Protein AF-A0A2M9ZN94-F1 (afdb_monomer_lite)

Organism: NCBI:txid2023191

InterPro domains:
  IPR000454 ATP synthase, F0 complex, subunit C [MF_01396] (7-72)
  IPR000454 ATP synthase, F0 complex, subunit C [PR00124] (9-28)
  IPR000454 ATP synthase, F0 complex, subunit C [PR00124] (30-45)
  IPR000454 ATP synthase, F0 complex, subunit C [PR00124] (47-72)
  IPR000454 ATP synthase, F0 complex, subunit C [PTHR10031] (6-71)
  IPR002379 V-ATPase proteolipid subunit C-like domain [PF00137] (8-70)
  IPR005953 ATP synthase, F0 complex, subunit C, bacterial/chloroplast [TIGR01260] (17-70)
  IPR020537 ATP synthase, F0 complex, subunit C, DCCD-binding site [PS00605] (37-58)
  IPR035921 F/V-ATP synthase subunit C superfamily [SSF81333] (3-71)
  IPR038662 F1F0 ATP synthase subunit C superfamily [G3DSA:1.20.20.10] (2-87)

Radius of gyration: 25.38 Å; chains: 1; bounding box: 74×16×69 Å

Secondary structure (DSSP, 8-state):
-HHHHHHHHHHHHHHHHHHHHHHHHHHHHHHHHHHHHH-GGGHHHHHHHHHHHHHHHHHHHHHHHHHHHHHHHHHHHHHHHHHHTS-----------

Sequence (97 aa):
MEFGLGYIGVGIAAGVAILGAGIGIGRIGGSAAEGIGRQPEASGKIQTAMIISAALIEGAALFALVIAFLAGGTLNEAVKKASEKAPTSVSAPAEGK

pLDDT: mean 90.75, std 13.49, range [46.66, 98.62]

Structure (mmCIF, N/CA/C/O backbone):
data_AF-A0A2M9ZN94-F1
#
_entry.id   AF-A0A2M9ZN94-F1
#
loop_
_atom_site.group_PDB
_atom_site.id
_atom_site.type_symbol
_atom_site.label_atom_id
_atom_site.label_alt_id
_atom_site.label_comp_id
_atom_site.label_asym_id
_atom_site.label_entity_id
_atom_site.label_seq_id
_atom_site.pdbx_PDB_ins_code
_atom_site.Cartn_x
_atom_site.Cartn_y
_atom_site.Cartn_z
_atom_site.occupancy
_atom_site.B_iso_or_equiv
_atom_site.auth_seq_id
_atom_site.auth_comp_id
_atom_site.auth_asym_id
_atom_site.auth_atom_id
_atom_site.pdbx_PDB_model_num
ATOM 1 N N . MET A 1 1 ? 17.059 5.066 -25.505 1.00 63.72 1 MET A N 1
ATOM 2 C CA . MET A 1 1 ? 15.779 5.656 -25.050 1.00 63.72 1 MET A CA 1
ATOM 3 C C . MET A 1 1 ? 14.802 4.597 -24.553 1.00 63.72 1 MET A C 1
ATOM 5 O O . MET A 1 1 ? 14.230 4.813 -23.496 1.00 63.72 1 MET A O 1
ATOM 9 N N . GLU A 1 2 ? 14.656 3.450 -25.228 1.00 77.50 2 GLU A N 1
ATOM 10 C CA . GLU A 1 2 ? 13.671 2.417 -24.846 1.00 77.50 2 GLU A CA 1
ATOM 11 C C . GLU A 1 2 ? 13.784 1.917 -23.395 1.00 77.50 2 GLU A C 1
ATOM 13 O O . GLU A 1 2 ? 12.788 1.908 -22.677 1.00 77.50 2 GLU A O 1
ATOM 18 N N . PHE A 1 3 ? 14.992 1.611 -22.907 1.00 87.31 3 PHE A N 1
ATOM 19 C CA . PHE A 1 3 ? 15.180 1.194 -21.509 1.00 87.31 3 PHE A CA 1
ATOM 20 C C . PHE A 1 3 ? 14.795 2.277 -20.490 1.00 87.31 3 PHE A C 1
ATOM 22 O O . PHE A 1 3 ? 14.289 1.962 -19.417 1.00 87.31 3 PHE A O 1
ATOM 29 N 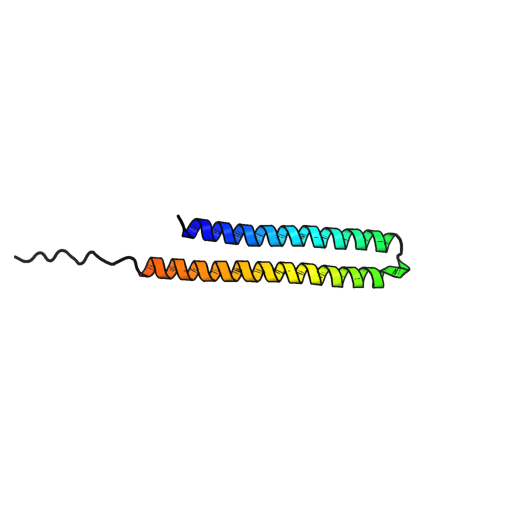N . GLY A 1 4 ? 14.981 3.557 -20.836 1.00 90.19 4 GLY A N 1
ATOM 30 C CA . GLY A 1 4 ? 14.624 4.683 -19.970 1.00 90.19 4 GLY A CA 1
ATOM 31 C C . GLY A 1 4 ? 13.120 4.764 -19.708 1.00 90.19 4 GLY A C 1
ATOM 32 O O . GLY A 1 4 ? 12.705 4.985 -18.573 1.00 90.19 4 GLY A O 1
ATOM 33 N N . LEU A 1 5 ? 12.299 4.502 -20.731 1.00 93.56 5 LEU A N 1
ATOM 34 C CA . LEU A 1 5 ? 10.843 4.461 -20.577 1.00 93.56 5 LEU A CA 1
ATOM 35 C C . LEU A 1 5 ? 10.398 3.293 -19.683 1.00 93.56 5 LEU A C 1
ATOM 37 O O . LEU A 1 5 ? 9.468 3.449 -18.895 1.00 93.56 5 LEU A O 1
ATOM 41 N N . GLY A 1 6 ? 11.104 2.159 -19.747 1.00 93.88 6 GLY A N 1
ATOM 42 C CA . GLY A 1 6 ? 10.877 1.018 -18.858 1.00 93.88 6 GLY A CA 1
ATOM 43 C C . GLY A 1 6 ? 11.046 1.376 -17.378 1.00 93.88 6 GLY A C 1
ATOM 44 O O . GLY A 1 6 ? 10.171 1.068 -16.569 1.00 93.88 6 GLY A O 1
ATOM 45 N N . TYR A 1 7 ? 12.119 2.089 -17.019 1.00 95.19 7 TYR A N 1
ATOM 46 C CA . TYR A 1 7 ? 12.349 2.513 -15.631 1.00 95.19 7 TYR A CA 1
ATOM 47 C C . TYR A 1 7 ? 11.301 3.516 -15.147 1.00 95.19 7 TYR A C 1
ATOM 49 O O . TYR A 1 7 ? 10.845 3.426 -14.007 1.00 95.19 7 TYR A O 1
ATOM 57 N N . ILE A 1 8 ? 10.879 4.437 -16.018 1.00 96.62 8 ILE A N 1
ATOM 58 C CA . ILE A 1 8 ? 9.795 5.377 -15.713 1.00 96.62 8 ILE A CA 1
ATOM 59 C C . ILE A 1 8 ? 8.492 4.613 -15.445 1.00 96.62 8 ILE A C 1
ATOM 61 O O . ILE A 1 8 ? 7.820 4.887 -14.452 1.00 96.62 8 ILE A O 1
ATOM 65 N N . GLY A 1 9 ? 8.163 3.616 -16.273 1.00 95.50 9 GLY A N 1
ATOM 66 C CA . GLY A 1 9 ? 6.983 2.770 -16.081 1.00 95.50 9 GLY A CA 1
ATOM 67 C C . GLY A 1 9 ? 6.988 2.034 -14.738 1.00 95.50 9 GLY A C 1
ATOM 68 O O . GLY A 1 9 ? 5.987 2.063 -14.023 1.00 95.50 9 GLY A O 1
ATOM 69 N N . VAL A 1 10 ? 8.126 1.442 -14.353 1.00 96.75 10 VAL A N 1
ATOM 70 C CA . VAL A 1 10 ? 8.293 0.775 -13.047 1.00 96.75 10 VAL A CA 1
ATOM 71 C C . VAL A 1 10 ? 8.111 1.760 -11.888 1.00 96.75 10 VAL A C 1
ATOM 73 O O . VAL A 1 10 ? 7.392 1.459 -10.934 1.00 96.75 10 VAL A O 1
ATOM 76 N N . GLY A 1 11 ? 8.712 2.950 -11.981 1.00 97.06 11 GLY A N 1
ATOM 77 C CA . GLY A 1 11 ? 8.580 3.990 -10.960 1.00 97.06 11 GLY A CA 1
ATOM 78 C C . GLY A 1 11 ? 7.140 4.480 -10.789 1.00 97.06 11 GLY A C 1
ATOM 79 O O . GLY A 1 11 ? 6.660 4.599 -9.661 1.00 97.06 11 GLY A O 1
ATOM 80 N N . ILE A 1 12 ? 6.422 4.702 -11.895 1.00 97.50 12 ILE A N 1
ATOM 81 C CA . ILE A 1 12 ? 5.007 5.102 -11.868 1.00 97.50 12 ILE A CA 1
ATOM 82 C C . ILE A 1 12 ? 4.145 3.996 -11.254 1.00 97.50 12 ILE A C 1
ATOM 84 O O . ILE A 1 12 ? 3.318 4.289 -10.393 1.00 97.50 12 ILE A O 1
ATOM 88 N N . ALA A 1 13 ? 4.348 2.737 -11.650 1.00 96.00 13 ALA A N 1
ATOM 89 C CA . ALA A 1 13 ? 3.586 1.612 -11.112 1.00 96.00 13 ALA A CA 1
ATOM 90 C C . ALA A 1 13 ? 3.735 1.501 -9.585 1.00 96.00 13 ALA A C 1
ATOM 92 O O . ALA A 1 13 ? 2.734 1.418 -8.872 1.00 96.00 13 ALA A O 1
ATOM 93 N N . ALA A 1 14 ? 4.971 1.575 -9.078 1.00 97.38 14 ALA A N 1
ATOM 94 C CA . ALA A 1 14 ? 5.237 1.556 -7.642 1.00 97.38 14 ALA A CA 1
ATOM 95 C C . ALA A 1 14 ? 4.6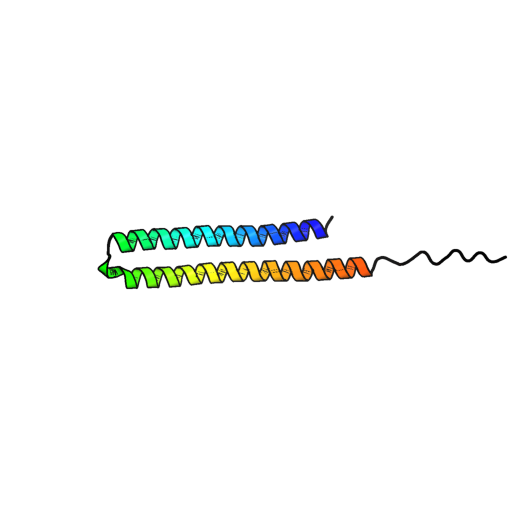31 2.775 -6.922 1.00 97.38 14 ALA A C 1
ATOM 97 O O . ALA A 1 14 ? 3.999 2.627 -5.875 1.00 97.38 14 ALA A O 1
ATOM 98 N N . GLY A 1 15 ? 4.774 3.974 -7.497 1.00 97.25 15 GLY A N 1
ATOM 99 C CA . GLY A 1 15 ? 4.241 5.209 -6.923 1.00 97.25 15 GLY A CA 1
ATOM 100 C C . GLY A 1 15 ? 2.716 5.206 -6.812 1.00 97.25 15 GLY A C 1
ATOM 101 O O . GLY A 1 15 ? 2.174 5.518 -5.753 1.00 97.25 15 GLY A O 1
ATOM 102 N N . VAL A 1 16 ? 2.011 4.800 -7.872 1.00 97.38 16 VAL A N 1
ATOM 103 C CA . VAL A 1 16 ? 0.541 4.715 -7.874 1.00 97.38 16 VAL A CA 1
ATOM 104 C C . VAL A 1 16 ? 0.046 3.666 -6.877 1.00 97.38 16 VAL A C 1
ATOM 106 O O . VAL A 1 16 ? -0.924 3.927 -6.164 1.00 97.38 16 VAL A O 1
ATOM 109 N N . ALA A 1 17 ? 0.724 2.518 -6.773 1.00 97.06 17 ALA A N 1
ATOM 110 C CA . ALA A 1 17 ? 0.379 1.488 -5.795 1.00 97.06 17 ALA A CA 1
ATOM 111 C C . ALA A 1 17 ? 0.461 2.018 -4.352 1.00 97.06 17 ALA A C 1
ATOM 113 O O . ALA A 1 17 ? -0.497 1.875 -3.589 1.00 97.06 17 ALA A O 1
ATOM 114 N N . ILE A 1 18 ? 1.559 2.696 -3.998 1.00 97.19 18 ILE A N 1
ATOM 115 C CA . ILE A 1 18 ? 1.738 3.291 -2.665 1.00 97.19 18 ILE A CA 1
ATOM 116 C C . ILE A 1 18 ? 0.733 4.412 -2.395 1.00 97.19 18 ILE A C 1
ATOM 118 O O . ILE A 1 18 ? 0.191 4.488 -1.294 1.00 97.19 18 ILE A O 1
ATOM 122 N N . LEU A 1 19 ? 0.439 5.262 -3.381 1.00 98.12 19 LEU A N 1
ATOM 123 C CA . LEU A 1 19 ? -0.564 6.319 -3.225 1.00 98.12 19 LEU A CA 1
ATOM 124 C C . LEU A 1 19 ? -1.956 5.740 -2.946 1.00 98.12 19 LEU A C 1
ATOM 126 O O . LEU A 1 19 ? -2.642 6.201 -2.032 1.00 98.12 19 LEU A O 1
ATOM 130 N N . GLY A 1 20 ? -2.362 4.709 -3.692 1.00 96.00 20 GLY A N 1
ATOM 131 C CA . GLY A 1 20 ? -3.634 4.021 -3.469 1.00 96.00 20 GLY A CA 1
ATOM 132 C C . GLY A 1 20 ? -3.715 3.387 -2.079 1.00 96.00 20 GLY A C 1
ATOM 133 O O . GLY A 1 20 ? -4.710 3.573 -1.375 1.00 96.00 20 GLY A O 1
ATOM 134 N N . ALA A 1 21 ? -2.646 2.704 -1.660 1.00 97.44 21 ALA A N 1
ATOM 135 C CA . ALA A 1 21 ? -2.549 2.091 -0.339 1.00 97.44 21 ALA A CA 1
ATOM 136 C C . ALA A 1 21 ? -2.631 3.134 0.784 1.00 97.44 21 ALA A C 1
ATOM 138 O O . ALA A 1 21 ? -3.464 3.002 1.679 1.00 97.44 21 ALA A O 1
ATOM 139 N N . GLY A 1 22 ? -1.842 4.210 0.688 1.00 97.50 22 GLY A N 1
ATOM 140 C CA . GLY A 1 22 ? -1.792 5.297 1.666 1.00 97.50 22 GLY A CA 1
ATOM 141 C C . GLY A 1 22 ? -3.138 6.002 1.853 1.00 97.50 22 GLY A C 1
ATOM 142 O O . GLY A 1 22 ? -3.572 6.244 2.980 1.00 97.50 22 GLY A O 1
ATOM 143 N N . ILE A 1 23 ? -3.848 6.278 0.755 1.00 98.12 23 ILE A N 1
ATOM 144 C CA . ILE A 1 23 ? -5.197 6.858 0.815 1.00 98.12 23 ILE A CA 1
ATOM 145 C C . ILE A 1 23 ? -6.181 5.864 1.446 1.00 98.12 23 ILE A C 1
ATOM 147 O O . ILE A 1 23 ? -6.992 6.249 2.291 1.00 98.12 23 ILE A O 1
ATOM 151 N N . GLY A 1 24 ? -6.119 4.590 1.057 1.00 97.06 24 GLY A N 1
ATOM 152 C CA . GLY A 1 24 ? -6.993 3.543 1.581 1.00 97.06 24 GLY A CA 1
ATOM 153 C C . GLY A 1 24 ? -6.834 3.343 3.088 1.00 97.06 24 GLY A C 1
ATOM 154 O O . GLY A 1 24 ? -7.818 3.422 3.828 1.00 97.06 24 GLY A O 1
ATOM 155 N N . ILE A 1 25 ? -5.597 3.155 3.556 1.00 97.56 25 ILE A N 1
ATOM 156 C CA . ILE A 1 25 ? -5.305 2.945 4.976 1.00 97.56 25 ILE A CA 1
ATOM 157 C C . ILE A 1 25 ? -5.631 4.183 5.815 1.00 97.56 25 ILE A C 1
ATOM 159 O O . ILE A 1 25 ? -6.203 4.052 6.897 1.00 97.56 25 ILE A O 1
ATOM 163 N N . GLY A 1 26 ? -5.361 5.388 5.297 1.00 97.50 26 GLY A N 1
ATOM 164 C CA . GLY A 1 26 ? -5.704 6.639 5.973 1.00 97.50 26 GLY A CA 1
ATOM 165 C C . GLY A 1 26 ? -7.208 6.772 6.217 1.00 97.50 26 GLY A C 1
ATOM 166 O O . GLY A 1 26 ? -7.629 7.144 7.313 1.00 97.50 26 GLY A O 1
ATOM 167 N N . ARG A 1 27 ? -8.036 6.390 5.235 1.00 98.00 27 ARG A N 1
ATOM 168 C CA . ARG A 1 27 ? -9.501 6.380 5.385 1.00 98.00 27 ARG A CA 1
ATOM 169 C C . ARG A 1 27 ? -9.971 5.331 6.387 1.00 98.00 27 ARG A C 1
ATOM 171 O O . ARG A 1 27 ? -10.812 5.645 7.222 1.00 98.00 27 ARG A O 1
ATOM 178 N N . ILE A 1 28 ? -9.413 4.120 6.336 1.00 98.00 28 ILE A N 1
ATOM 179 C CA . ILE A 1 28 ? -9.722 3.050 7.298 1.00 98.00 28 ILE A CA 1
ATOM 180 C C . ILE A 1 28 ? -9.411 3.506 8.729 1.00 98.00 28 ILE A C 1
ATOM 182 O O . ILE A 1 28 ? -10.269 3.401 9.604 1.00 98.00 28 ILE A O 1
ATOM 186 N N . GLY A 1 29 ? -8.212 4.049 8.957 1.00 97.94 29 GLY A N 1
ATOM 187 C CA . GLY A 1 29 ? -7.785 4.534 10.268 1.00 97.94 29 GLY A CA 1
ATOM 188 C C . GLY A 1 29 ? -8.636 5.700 10.770 1.00 97.94 29 GLY A C 1
ATOM 189 O O . GLY A 1 29 ? -9.067 5.688 11.921 1.00 97.94 29 GLY A O 1
ATOM 190 N N . GLY A 1 30 ? -8.945 6.668 9.900 1.00 98.31 30 GLY A N 1
ATOM 191 C CA . GLY A 1 30 ? -9.812 7.800 10.238 1.00 98.31 30 GLY A CA 1
ATOM 192 C C . GLY A 1 30 ? -11.217 7.360 10.653 1.00 98.31 30 GLY A C 1
ATOM 193 O O . GLY A 1 30 ? -11.686 7.723 11.731 1.00 98.31 30 GLY A O 1
ATOM 194 N N . SER A 1 31 ? -11.863 6.503 9.856 1.00 98.00 31 SER A N 1
ATOM 195 C CA . SER A 1 31 ? -13.192 5.970 10.184 1.00 98.00 31 SER A CA 1
ATOM 196 C C . SER A 1 31 ? -13.189 5.110 11.451 1.00 98.00 31 SER A C 1
ATOM 198 O O . SER A 1 31 ? -14.147 5.155 12.223 1.00 98.00 31 SER A O 1
ATOM 200 N N . ALA A 1 32 ? -12.117 4.354 11.702 1.00 98.50 32 ALA A N 1
ATOM 201 C CA . ALA A 1 32 ? -11.973 3.590 12.936 1.00 98.50 32 ALA A CA 1
ATOM 202 C C . ALA A 1 32 ? -11.831 4.506 14.161 1.00 98.50 32 ALA A C 1
ATOM 204 O O . ALA A 1 32 ? -12.507 4.280 15.163 1.00 98.50 32 ALA A O 1
ATOM 205 N N . ALA A 1 33 ? -11.014 5.560 14.077 1.00 98.38 33 ALA A N 1
ATOM 206 C CA . ALA A 1 33 ? -10.834 6.525 15.160 1.00 98.38 33 ALA A CA 1
ATOM 207 C C . ALA A 1 33 ? -12.143 7.254 15.504 1.00 98.38 33 ALA A C 1
ATOM 209 O O . ALA A 1 33 ? -12.511 7.340 16.676 1.00 98.38 33 ALA A O 1
ATOM 210 N N . GLU A 1 34 ? -12.890 7.712 14.493 1.00 98.50 34 GLU A N 1
ATOM 211 C CA . GLU A 1 34 ? -14.215 8.311 14.692 1.00 98.50 34 GLU A CA 1
ATOM 212 C C . GLU A 1 34 ? -15.208 7.322 15.316 1.00 98.50 34 GLU A C 1
ATOM 214 O O . GLU A 1 34 ? -15.953 7.680 16.231 1.00 98.50 34 GLU A O 1
ATOM 219 N N . GLY A 1 35 ? -15.212 6.070 14.847 1.00 98.25 35 GLY A N 1
ATOM 220 C CA . GLY A 1 35 ? -16.067 5.013 15.384 1.00 98.25 35 GLY A CA 1
ATOM 221 C C . GLY A 1 35 ? -15.781 4.724 16.858 1.00 98.25 35 GLY A C 1
ATOM 222 O O . GLY A 1 35 ? -16.711 4.669 17.661 1.00 98.25 35 GLY A O 1
ATOM 223 N N . ILE A 1 36 ? -14.501 4.608 17.224 1.00 98.62 36 ILE A N 1
ATOM 224 C CA . ILE A 1 36 ? -14.055 4.397 18.609 1.00 98.62 36 ILE A CA 1
ATOM 225 C C . ILE A 1 36 ? -14.442 5.589 19.489 1.00 98.62 36 ILE A C 1
ATOM 227 O O . ILE A 1 36 ? -14.931 5.390 20.597 1.00 98.62 36 ILE A O 1
ATOM 231 N N . GLY A 1 37 ? -14.279 6.819 18.995 1.00 98.31 37 GLY A N 1
ATOM 232 C CA . GLY A 1 37 ? -14.664 8.022 19.735 1.00 98.31 37 GLY A CA 1
ATOM 233 C C . GLY A 1 37 ? -16.165 8.100 20.035 1.00 98.31 37 GLY A C 1
ATOM 234 O O . GLY A 1 37 ? -16.552 8.631 21.072 1.00 98.31 37 GLY A O 1
ATOM 235 N N . ARG A 1 38 ? -17.016 7.552 19.154 1.00 98.19 38 ARG A N 1
ATOM 236 C CA . ARG A 1 38 ? -18.477 7.498 19.352 1.00 98.19 38 ARG A CA 1
ATOM 237 C C . ARG A 1 38 ? -18.937 6.318 20.205 1.00 98.19 38 ARG A C 1
ATOM 239 O O . ARG A 1 38 ? -19.971 6.433 20.853 1.00 98.19 38 ARG A O 1
ATOM 246 N N . GLN A 1 39 ? -18.228 5.191 20.150 1.00 97.69 39 GLN A N 1
ATOM 247 C CA . GLN A 1 39 ? -18.567 3.960 20.876 1.00 97.69 39 GLN A CA 1
ATOM 248 C C . GLN A 1 39 ? -17.309 3.334 21.504 1.00 97.69 39 GLN A C 1
ATOM 250 O O . GLN A 1 39 ? -16.778 2.346 20.976 1.00 97.69 39 GLN A O 1
ATOM 255 N N . PRO A 1 40 ? -16.815 3.884 22.628 1.00 97.25 40 PRO A N 1
ATOM 256 C CA . PRO A 1 40 ? -15.602 3.396 23.289 1.00 97.25 40 PRO A CA 1
ATOM 257 C C . PRO A 1 40 ? -15.673 1.913 23.688 1.00 97.25 40 PRO A C 1
ATOM 259 O O . PRO A 1 40 ? -14.681 1.187 23.619 1.00 97.25 40 PRO A O 1
ATOM 262 N N . GLU A 1 41 ? -16.862 1.431 24.038 1.00 98.12 41 GLU A N 1
ATOM 263 C CA . GLU A 1 41 ? -17.153 0.062 24.473 1.00 98.12 41 GLU A CA 1
ATOM 264 C C . GLU A 1 41 ? -16.975 -0.948 23.330 1.00 98.12 41 GLU A C 1
ATOM 266 O O . GLU A 1 41 ? -16.700 -2.127 23.559 1.00 98.12 41 GLU A O 1
ATOM 271 N N . ALA A 1 42 ? -17.101 -0.488 22.081 1.00 97.94 42 ALA A N 1
ATOM 272 C CA . ALA A 1 42 ? -16.906 -1.294 20.881 1.00 97.94 42 ALA A CA 1
ATOM 273 C C . ALA A 1 42 ? -15.464 -1.237 20.342 1.00 97.94 42 ALA A C 1
ATOM 275 O O . ALA A 1 42 ? -15.180 -1.858 19.313 1.00 97.94 42 ALA A O 1
ATOM 276 N N . SER A 1 43 ? -14.544 -0.543 21.025 1.00 98.00 43 SER A N 1
ATOM 277 C CA . SER A 1 43 ? -13.206 -0.232 20.508 1.00 98.00 43 SER A CA 1
ATOM 278 C C . SER A 1 43 ? -12.433 -1.454 20.006 1.00 98.00 43 SER A C 1
ATOM 280 O O . SER A 1 43 ? -11.948 -1.456 18.875 1.00 98.00 43 SER A O 1
ATOM 282 N N . GLY A 1 44 ? -12.416 -2.549 20.773 1.00 98.19 44 GLY A N 1
ATOM 283 C CA . GLY A 1 44 ? -11.721 -3.775 20.364 1.00 98.19 44 GLY A CA 1
ATOM 284 C C . GLY A 1 44 ? -12.272 -4.393 19.070 1.00 98.19 44 GLY A C 1
ATOM 285 O O . GLY A 1 44 ? -11.505 -4.865 18.228 1.00 98.19 44 GLY A O 1
ATOM 286 N N . LYS A 1 45 ? -13.596 -4.343 18.858 1.00 98.38 45 LYS A N 1
ATOM 287 C CA . LYS A 1 45 ? -14.227 -4.845 17.623 1.00 98.38 45 LYS A CA 1
ATOM 288 C C . LYS A 1 45 ? -13.893 -3.950 16.430 1.00 98.38 45 LYS A C 1
ATOM 290 O O . LYS A 1 45 ? -13.553 -4.465 15.366 1.00 98.38 45 LYS A O 1
ATOM 295 N N . ILE A 1 46 ? -13.947 -2.630 16.618 1.00 98.50 46 ILE A N 1
ATOM 296 C CA . ILE A 1 46 ? -13.616 -1.649 15.574 1.00 98.50 46 ILE A CA 1
ATOM 297 C C . ILE A 1 46 ? -12.141 -1.772 15.180 1.00 98.50 46 ILE A C 1
ATOM 299 O O . ILE A 1 46 ? -11.832 -1.850 13.994 1.00 98.50 46 ILE A O 1
ATOM 303 N N . GLN A 1 47 ? -11.235 -1.874 16.155 1.00 98.25 47 GLN A N 1
ATOM 304 C CA . GLN A 1 47 ? -9.807 -2.050 15.903 1.00 98.25 47 GLN A CA 1
ATOM 305 C C . GLN A 1 47 ? -9.513 -3.369 15.173 1.00 98.25 47 GLN A C 1
ATOM 307 O O . GLN A 1 47 ? -8.710 -3.385 14.244 1.00 98.25 47 GLN A O 1
ATOM 312 N N . THR A 1 48 ? -10.201 -4.458 15.527 1.00 98.44 48 THR A N 1
ATOM 313 C CA . THR A 1 48 ? -10.064 -5.741 14.816 1.00 98.44 48 THR A CA 1
ATOM 314 C C . THR A 1 48 ? -10.485 -5.609 13.349 1.00 98.44 48 THR A C 1
ATOM 316 O O . THR A 1 48 ? -9.739 -6.005 12.454 1.00 98.44 48 THR A O 1
ATOM 319 N N . ALA A 1 49 ? -11.643 -4.997 13.079 1.00 98.06 49 ALA A N 1
ATOM 320 C CA . ALA A 1 49 ? -12.111 -4.760 11.712 1.00 98.06 49 ALA A CA 1
ATOM 321 C C . ALA A 1 49 ? -11.166 -3.833 10.922 1.00 98.06 49 ALA A C 1
ATOM 323 O O . ALA A 1 49 ? -10.893 -4.082 9.744 1.00 98.06 49 ALA A O 1
ATOM 324 N N . MET A 1 50 ? -10.628 -2.801 11.581 1.00 98.31 50 MET A N 1
ATOM 325 C CA . MET A 1 50 ? -9.631 -1.887 11.025 1.00 98.31 50 MET A CA 1
ATOM 326 C C . MET A 1 50 ? -8.365 -2.641 10.611 1.00 98.31 50 MET A C 1
ATOM 328 O O . MET A 1 50 ? -7.925 -2.483 9.479 1.00 98.31 50 MET A O 1
ATOM 332 N N . ILE A 1 51 ? -7.808 -3.487 11.486 1.00 98.00 51 ILE A N 1
ATOM 333 C CA . ILE A 1 51 ? -6.584 -4.255 11.210 1.00 98.00 51 ILE A CA 1
ATOM 334 C C . ILE A 1 51 ? -6.800 -5.248 10.065 1.00 98.00 51 ILE A C 1
ATOM 336 O O . ILE A 1 51 ? -5.944 -5.350 9.192 1.00 98.00 51 ILE A O 1
ATOM 340 N N . ILE A 1 52 ? -7.938 -5.949 10.021 1.00 98.19 52 ILE A N 1
ATOM 341 C CA . ILE A 1 52 ? -8.248 -6.873 8.916 1.00 98.19 52 ILE A CA 1
ATOM 342 C C . ILE A 1 52 ? -8.316 -6.106 7.591 1.00 98.19 52 ILE A C 1
ATOM 344 O O . ILE A 1 52 ? -7.697 -6.505 6.608 1.00 98.19 52 ILE A O 1
ATOM 348 N N . SER A 1 53 ? -9.023 -4.975 7.573 1.00 97.69 53 SER A N 1
ATOM 349 C CA . SER A 1 53 ? -9.148 -4.143 6.370 1.00 97.69 53 SER A CA 1
ATOM 350 C C . SER A 1 53 ? -7.797 -3.557 5.946 1.00 97.69 53 SER A C 1
ATOM 352 O O . SER A 1 53 ? -7.466 -3.556 4.761 1.00 97.69 53 SER A O 1
ATOM 354 N N . ALA A 1 54 ? -6.995 -3.111 6.915 1.00 97.19 54 ALA A N 1
ATOM 355 C CA . ALA A 1 54 ? -5.639 -2.624 6.706 1.00 97.19 54 ALA A CA 1
ATOM 356 C C . ALA A 1 54 ? -4.742 -3.701 6.089 1.00 97.19 54 ALA A C 1
ATOM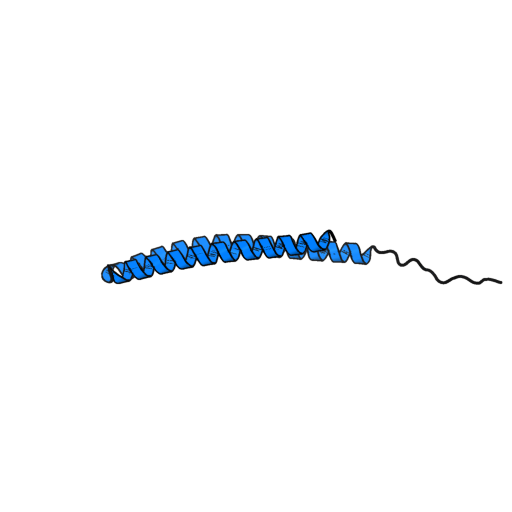 358 O O . ALA A 1 54 ? -4.100 -3.453 5.074 1.00 97.19 54 ALA A O 1
ATOM 359 N N . ALA A 1 55 ? -4.753 -4.912 6.649 1.00 97.62 55 ALA A N 1
ATOM 360 C CA . ALA A 1 55 ? -3.957 -6.032 6.163 1.00 97.62 55 ALA A CA 1
ATOM 361 C C . ALA A 1 55 ? -4.324 -6.434 4.726 1.00 97.62 55 ALA A C 1
ATOM 363 O O . ALA A 1 55 ? -3.442 -6.792 3.950 1.00 97.62 55 ALA A O 1
ATOM 364 N N . LEU A 1 56 ? -5.603 -6.344 4.346 1.00 97.19 56 LEU A N 1
ATOM 365 C CA . LEU A 1 56 ? -6.036 -6.609 2.971 1.00 97.19 56 LEU A CA 1
ATOM 366 C C . LEU A 1 56 ? -5.514 -5.554 1.984 1.00 97.19 56 LEU A C 1
ATOM 368 O O . LEU A 1 56 ? -5.039 -5.917 0.907 1.00 97.19 56 LEU A O 1
ATOM 372 N N . ILE A 1 57 ? -5.564 -4.267 2.350 1.00 96.38 57 ILE A N 1
ATOM 373 C CA . ILE A 1 57 ? -4.999 -3.191 1.520 1.00 96.38 57 ILE A CA 1
ATOM 374 C C . ILE A 1 57 ? -3.482 -3.332 1.404 1.00 96.38 57 ILE A C 1
ATOM 376 O O . ILE A 1 57 ? -2.954 -3.262 0.296 1.00 96.38 57 ILE A O 1
ATOM 380 N N . GLU A 1 58 ? -2.793 -3.579 2.517 1.00 95.56 58 GLU A N 1
ATOM 381 C CA . GLU A 1 58 ? -1.344 -3.795 2.526 1.00 95.56 58 GLU A CA 1
ATOM 382 C C . GLU A 1 58 ? -0.955 -5.024 1.699 1.00 95.56 58 GLU A C 1
ATOM 384 O O . GLU A 1 58 ? -0.010 -4.970 0.916 1.00 95.56 58 GLU A O 1
ATOM 389 N N . GLY A 1 59 ? -1.723 -6.114 1.775 1.00 96.69 59 GLY A N 1
ATOM 390 C CA . GLY A 1 59 ? -1.505 -7.299 0.946 1.00 96.69 59 GLY A CA 1
ATOM 391 C C . GLY A 1 59 ? -1.577 -6.991 -0.553 1.00 96.69 59 GLY A C 1
ATOM 392 O O . GLY A 1 59 ? -0.698 -7.400 -1.313 1.00 96.69 59 GLY A O 1
ATOM 393 N N . ALA A 1 60 ? -2.580 -6.221 -0.982 1.00 95.81 60 ALA A N 1
ATOM 394 C CA . ALA A 1 60 ? -2.705 -5.794 -2.376 1.00 95.81 60 ALA A CA 1
ATOM 395 C C . ALA A 1 60 ? -1.574 -4.837 -2.800 1.00 95.81 60 ALA A C 1
ATOM 397 O O . ALA A 1 60 ? -1.023 -4.973 -3.896 1.00 95.81 60 ALA A O 1
ATOM 398 N N . ALA A 1 61 ? -1.199 -3.896 -1.931 1.00 97.12 61 ALA A N 1
ATOM 399 C CA . ALA A 1 61 ? -0.129 -2.934 -2.180 1.00 97.12 61 ALA A CA 1
ATOM 400 C C . ALA A 1 61 ? 1.237 -3.620 -2.321 1.00 97.12 61 ALA A C 1
ATOM 402 O O . ALA A 1 61 ? 1.965 -3.369 -3.283 1.00 97.12 61 ALA A O 1
ATOM 403 N N . LEU A 1 62 ? 1.559 -4.538 -1.407 1.00 96.94 62 LEU A N 1
ATOM 404 C CA . LEU A 1 62 ? 2.788 -5.324 -1.455 1.00 96.94 62 LEU A CA 1
ATOM 405 C C . LEU A 1 62 ? 2.837 -6.211 -2.696 1.00 96.94 62 LEU A C 1
ATOM 407 O O . LEU A 1 62 ? 3.890 -6.310 -3.321 1.00 96.94 62 LEU A O 1
ATOM 411 N N . PHE A 1 63 ? 1.714 -6.803 -3.108 1.00 97.38 63 PHE A N 1
ATOM 412 C CA . PHE A 1 63 ? 1.669 -7.578 -4.346 1.00 97.38 63 PHE A CA 1
ATOM 413 C C . PHE A 1 63 ? 2.024 -6.719 -5.571 1.00 97.38 63 PHE A C 1
ATOM 415 O O . PHE A 1 63 ? 2.856 -7.115 -6.389 1.00 97.38 63 PHE A O 1
ATOM 422 N N . ALA A 1 64 ? 1.472 -5.506 -5.666 1.00 97.44 64 ALA A N 1
ATOM 423 C CA . ALA A 1 64 ? 1.811 -4.565 -6.732 1.00 97.44 64 ALA A CA 1
ATOM 424 C C . ALA A 1 64 ? 3.289 -4.125 -6.685 1.00 97.44 64 ALA A C 1
ATOM 426 O O . ALA A 1 64 ? 3.946 -4.059 -7.726 1.00 97.44 64 ALA A O 1
ATOM 427 N N . LEU A 1 65 ? 3.841 -3.883 -5.491 1.00 97.38 65 LEU A N 1
ATOM 428 C CA . LEU A 1 65 ? 5.259 -3.551 -5.321 1.00 97.38 65 LEU A CA 1
ATOM 429 C C . LEU A 1 65 ? 6.188 -4.698 -5.716 1.00 97.38 65 LEU A C 1
ATOM 431 O O . LEU A 1 65 ? 7.218 -4.449 -6.339 1.00 97.38 65 LEU A O 1
ATOM 435 N N . VAL A 1 66 ? 5.830 -5.944 -5.400 1.00 98.00 66 VAL A N 1
ATOM 436 C CA . VAL A 1 66 ? 6.601 -7.126 -5.811 1.00 98.00 66 VAL A CA 1
ATOM 437 C C . VAL A 1 66 ? 6.647 -7.232 -7.333 1.00 98.00 66 VAL A C 1
ATOM 439 O O . VAL A 1 66 ? 7.714 -7.479 -7.894 1.00 98.00 66 VAL A O 1
ATOM 442 N N . ILE A 1 67 ? 5.525 -6.985 -8.015 1.00 97.56 67 ILE A N 1
ATOM 443 C CA . ILE A 1 67 ? 5.483 -6.962 -9.483 1.00 97.56 67 ILE A CA 1
ATOM 444 C C . ILE A 1 67 ? 6.388 -5.854 -10.032 1.00 97.56 67 ILE A C 1
ATOM 446 O O . ILE A 1 67 ? 7.191 -6.112 -10.930 1.00 97.56 67 ILE A O 1
ATOM 450 N N . ALA A 1 68 ? 6.302 -4.638 -9.483 1.00 97.12 68 ALA A N 1
ATOM 451 C CA . ALA A 1 68 ? 7.142 -3.520 -9.909 1.00 97.12 68 ALA A CA 1
ATOM 452 C C . ALA A 1 68 ? 8.637 -3.812 -9.688 1.00 97.12 68 ALA A C 1
ATOM 454 O O . ALA A 1 68 ? 9.458 -3.574 -10.575 1.00 97.12 68 ALA A O 1
ATOM 455 N N . PHE A 1 69 ? 8.988 -4.392 -8.540 1.00 96.62 69 PHE A N 1
ATOM 456 C CA . PHE A 1 69 ? 10.354 -4.797 -8.220 1.00 96.62 69 PHE A CA 1
ATOM 457 C C . PHE A 1 69 ? 10.879 -5.862 -9.192 1.00 96.62 69 PHE A C 1
ATOM 459 O O . PHE A 1 69 ? 11.977 -5.719 -9.733 1.00 96.62 69 PHE A O 1
ATOM 466 N N . LEU A 1 70 ? 10.083 -6.897 -9.476 1.00 97.69 70 LEU A N 1
ATOM 467 C CA . LEU A 1 70 ? 10.457 -7.961 -10.409 1.00 97.69 70 LEU A CA 1
ATOM 468 C C . LEU A 1 70 ? 10.618 -7.437 -11.844 1.00 97.69 70 LEU A C 1
ATOM 470 O O . LEU A 1 70 ? 11.557 -7.822 -12.549 1.00 97.69 70 LEU A O 1
ATOM 474 N N . ALA A 1 71 ? 9.740 -6.527 -12.270 1.00 96.25 71 ALA A N 1
ATOM 475 C CA . ALA A 1 71 ? 9.851 -5.851 -13.558 1.00 96.25 71 ALA A CA 1
ATOM 476 C C . ALA A 1 71 ? 11.140 -5.017 -13.646 1.00 96.25 71 ALA A C 1
ATOM 478 O O . ALA A 1 71 ? 11.857 -5.105 -14.643 1.00 96.25 71 ALA A O 1
ATOM 479 N N . GLY A 1 72 ? 11.484 -4.276 -12.588 1.00 96.25 72 GLY A N 1
ATOM 480 C CA . GLY A 1 72 ? 12.741 -3.528 -12.500 1.00 96.25 72 GLY A CA 1
ATOM 481 C C . GLY A 1 72 ? 13.979 -4.427 -12.570 1.00 96.25 72 GLY A C 1
ATOM 482 O O . GLY A 1 72 ? 14.918 -4.128 -13.307 1.00 96.25 72 GLY A O 1
ATOM 483 N N . GLY A 1 73 ? 13.965 -5.566 -11.872 1.00 95.50 73 GLY A N 1
ATOM 484 C CA . GLY A 1 73 ? 15.043 -6.558 -11.942 1.00 95.50 73 GLY A CA 1
ATOM 485 C C . GLY A 1 73 ? 15.210 -7.145 -13.346 1.00 95.50 73 GLY A C 1
ATOM 486 O O . GLY A 1 73 ? 16.317 -7.201 -13.876 1.00 95.50 73 GLY A O 1
ATOM 487 N N . THR A 1 74 ? 14.099 -7.501 -13.991 1.00 95.62 74 THR A N 1
ATOM 488 C CA . THR A 1 74 ? 14.101 -8.019 -15.370 1.00 95.62 74 THR A CA 1
ATOM 489 C C . THR A 1 74 ? 14.634 -6.976 -16.357 1.00 95.62 74 THR A C 1
ATOM 491 O O . THR A 1 74 ? 15.400 -7.309 -17.264 1.00 95.62 74 THR A O 1
ATOM 494 N N . LEU A 1 75 ? 14.278 -5.703 -16.159 1.00 94.94 75 LEU A N 1
ATOM 495 C CA . LEU A 1 75 ? 14.773 -4.593 -16.967 1.00 94.94 75 LEU A CA 1
ATOM 496 C C . LEU A 1 75 ? 16.285 -4.390 -16.795 1.00 94.94 75 LEU A C 1
ATOM 498 O O . LEU A 1 75 ? 16.985 -4.226 -17.793 1.00 94.94 75 LEU A O 1
ATOM 502 N N . ASN A 1 76 ? 16.805 -4.472 -15.566 1.00 94.75 76 ASN A N 1
ATOM 503 C CA . ASN A 1 76 ? 18.247 -4.399 -15.303 1.00 94.75 76 ASN A CA 1
ATOM 504 C C . ASN A 1 76 ? 19.025 -5.496 -16.043 1.00 94.75 76 ASN A C 1
ATOM 506 O O . ASN A 1 76 ? 20.039 -5.207 -16.681 1.00 94.75 76 ASN A O 1
ATOM 510 N N . GLU A 1 77 ? 18.543 -6.739 -16.009 1.00 94.56 77 GLU A N 1
ATOM 511 C CA . GLU A 1 77 ? 19.182 -7.850 -16.724 1.00 94.56 77 GLU A CA 1
ATOM 512 C C . GLU A 1 77 ? 19.160 -7.648 -18.247 1.00 94.56 77 GLU A C 1
ATOM 514 O O . GLU A 1 77 ? 20.139 -7.947 -18.935 1.00 94.56 77 GLU A O 1
ATOM 519 N N . ALA A 1 78 ? 18.069 -7.100 -18.792 1.00 90.69 78 ALA A N 1
ATOM 520 C CA . ALA A 1 78 ? 17.976 -6.768 -20.212 1.00 90.69 78 ALA A CA 1
ATOM 521 C C . ALA A 1 78 ? 18.983 -5.675 -20.615 1.00 90.69 78 ALA A C 1
ATOM 523 O O . ALA A 1 78 ? 19.662 -5.812 -21.636 1.00 90.69 78 ALA A O 1
ATOM 524 N N . VAL A 1 79 ? 19.128 -4.630 -19.793 1.00 92.06 79 VAL A N 1
ATOM 525 C CA . VAL A 1 79 ? 20.114 -3.555 -19.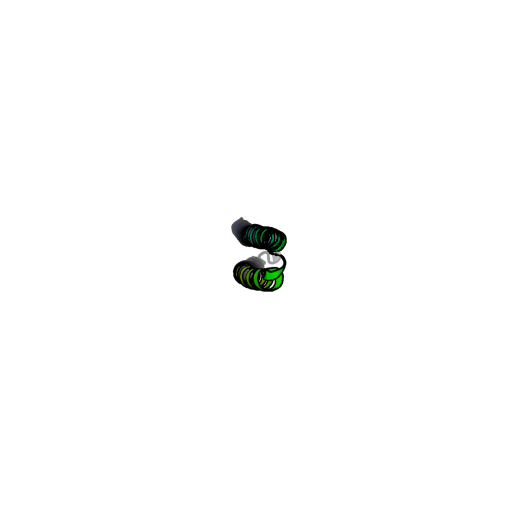998 1.00 92.06 79 VAL A CA 1
ATOM 526 C C . VAL A 1 79 ? 21.539 -4.106 -19.963 1.00 92.06 79 VAL A C 1
ATOM 528 O O . VAL A 1 79 ? 22.341 -3.792 -20.845 1.00 92.06 79 VAL A O 1
ATOM 531 N N . LYS A 1 80 ? 21.854 -4.971 -18.992 1.00 93.12 80 LYS A N 1
ATOM 532 C CA . LYS A 1 80 ? 23.178 -5.593 -18.866 1.00 93.12 80 LYS A CA 1
ATOM 533 C C . LYS A 1 80 ? 23.539 -6.417 -20.106 1.00 93.12 80 LYS A C 1
ATOM 535 O O . LYS A 1 80 ? 24.594 -6.198 -20.697 1.00 93.12 80 LYS A O 1
ATOM 540 N N . LYS A 1 81 ? 22.631 -7.288 -20.559 1.00 90.44 81 LYS A N 1
ATOM 541 C CA . LYS A 1 81 ? 22.827 -8.107 -21.770 1.00 90.44 81 LYS A CA 1
ATOM 542 C C . LYS A 1 81 ? 22.997 -7.263 -23.034 1.00 90.44 81 LYS A C 1
ATOM 544 O O . LYS A 1 81 ? 23.784 -7.621 -23.906 1.00 90.44 81 LYS A O 1
ATOM 549 N N . ALA A 1 82 ? 22.261 -6.157 -23.153 1.00 87.38 82 ALA A N 1
ATOM 550 C CA . ALA A 1 82 ? 22.401 -5.241 -24.283 1.00 87.38 82 ALA A CA 1
ATOM 551 C C . ALA A 1 82 ? 23.769 -4.534 -24.284 1.00 87.38 82 ALA A C 1
ATOM 553 O O . ALA A 1 82 ? 24.358 -4.359 -25.349 1.00 87.38 82 ALA A O 1
ATOM 554 N N . SER A 1 83 ? 24.287 -4.186 -23.101 1.00 83.44 83 SER A N 1
ATOM 555 C CA . SER A 1 83 ? 25.612 -3.576 -22.926 1.00 83.44 83 SER A CA 1
ATOM 556 C C . SER A 1 83 ? 26.753 -4.536 -23.292 1.00 83.44 83 SER A C 1
ATOM 558 O O . SER A 1 83 ? 27.689 -4.152 -23.986 1.00 83.44 83 SER A O 1
ATOM 560 N N . GLU A 1 84 ? 26.654 -5.810 -22.897 1.00 84.19 84 GLU A N 1
ATOM 561 C CA . GLU A 1 84 ? 27.670 -6.841 -23.179 1.00 84.19 84 GLU A CA 1
ATOM 562 C C . GLU A 1 84 ? 27.770 -7.221 -24.670 1.00 84.19 84 GLU A C 1
ATOM 564 O O . GLU A 1 84 ? 28.799 -7.727 -25.113 1.00 84.19 84 GLU A O 1
ATOM 569 N N . LYS A 1 85 ? 26.719 -6.978 -25.464 1.00 68.00 85 LYS A N 1
ATOM 570 C CA . LYS A 1 85 ? 26.657 -7.343 -26.891 1.00 68.00 85 LYS A CA 1
ATOM 571 C C . LYS A 1 85 ? 27.178 -6.248 -27.835 1.00 68.00 85 LYS A C 1
ATOM 573 O O . LYS A 1 85 ? 27.182 -6.458 -29.049 1.00 68.00 85 LYS A O 1
ATOM 578 N N . ALA A 1 86 ? 27.595 -5.090 -27.315 1.00 59.81 86 ALA A N 1
ATOM 579 C CA . ALA A 1 86 ? 28.221 -4.042 -28.117 1.00 59.81 86 ALA A CA 1
ATOM 580 C C . ALA A 1 86 ? 29.593 -4.544 -28.614 1.00 59.81 86 ALA A C 1
ATOM 582 O O . ALA A 1 86 ? 30.449 -4.871 -27.791 1.00 59.81 86 ALA A O 1
ATOM 583 N N . PRO A 1 87 ? 29.819 -4.665 -29.934 1.00 57.81 87 PRO A N 1
ATOM 584 C CA . PRO A 1 87 ? 31.032 -5.284 -30.440 1.00 57.81 87 PRO A CA 1
ATOM 585 C C . PRO A 1 87 ? 32.254 -4.452 -30.052 1.00 57.81 87 PRO A C 1
ATOM 587 O O . PRO A 1 87 ? 32.384 -3.285 -30.421 1.00 57.81 87 PRO A O 1
ATOM 590 N N . THR A 1 88 ? 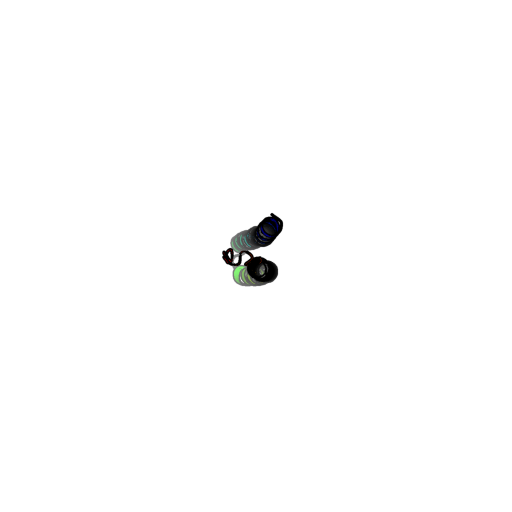33.198 -5.097 -29.373 1.00 59.50 88 THR A N 1
ATOM 591 C CA . THR A 1 88 ? 34.615 -4.736 -29.396 1.00 59.50 88 THR A CA 1
ATOM 592 C C . THR A 1 88 ? 35.149 -4.932 -30.821 1.00 59.50 88 THR A C 1
ATOM 594 O O . THR A 1 88 ? 35.836 -5.904 -31.117 1.00 59.50 88 THR A O 1
ATOM 597 N N . SER A 1 89 ? 34.792 -4.038 -31.738 1.00 61.38 89 SER A N 1
ATOM 598 C CA . SER A 1 89 ? 35.507 -3.816 -32.997 1.00 61.38 89 SER A CA 1
ATOM 599 C C . SER A 1 89 ? 36.010 -2.382 -32.917 1.00 61.38 89 SER A C 1
ATOM 601 O O . SER A 1 89 ? 35.224 -1.454 -33.057 1.00 61.38 89 SER A O 1
ATOM 603 N N . VAL A 1 90 ? 37.250 -2.155 -32.494 1.00 59.97 90 VAL A N 1
ATOM 604 C CA . VAL A 1 90 ? 38.361 -2.038 -33.440 1.00 59.97 90 VAL A CA 1
ATOM 605 C C . VAL A 1 90 ? 39.577 -2.806 -32.917 1.00 59.97 90 VAL A C 1
ATOM 607 O O . VAL A 1 90 ? 40.265 -2.380 -31.994 1.00 59.97 90 VAL A O 1
ATOM 610 N N . SER A 1 91 ? 39.836 -3.953 -33.542 1.00 55.22 91 SER A N 1
ATOM 611 C CA . SER A 1 91 ? 41.164 -4.553 -33.630 1.00 55.22 91 SER A CA 1
ATOM 612 C C . SER A 1 91 ? 42.151 -3.514 -34.162 1.00 55.22 91 SER A C 1
ATOM 614 O O . SER A 1 91 ? 41.848 -2.841 -35.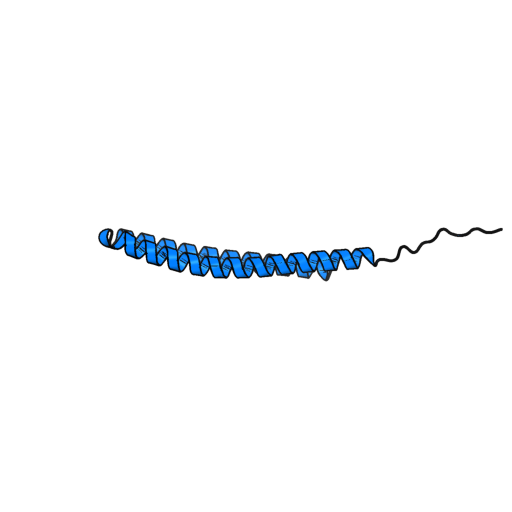148 1.00 55.22 91 SER A O 1
ATOM 616 N N . ALA A 1 92 ? 43.305 -3.406 -33.504 1.00 64.00 92 ALA A N 1
ATOM 617 C CA . ALA A 1 92 ? 44.449 -2.591 -33.898 1.00 64.00 92 ALA A CA 1
ATOM 618 C C . ALA A 1 92 ? 44.655 -2.534 -35.427 1.00 64.00 92 ALA A C 1
ATOM 620 O O . ALA A 1 92 ? 44.503 -3.567 -36.090 1.00 64.00 92 ALA A O 1
ATOM 621 N N . PRO A 1 93 ? 45.039 -1.379 -36.002 1.00 58.34 93 PRO A N 1
ATOM 622 C CA . PRO A 1 93 ? 45.485 -1.362 -37.381 1.00 58.34 93 PRO A CA 1
ATOM 623 C C . PRO A 1 93 ? 46.774 -2.182 -37.457 1.00 58.34 93 PRO A C 1
ATOM 625 O O . PRO A 1 93 ? 47.802 -1.823 -36.887 1.00 58.34 93 PRO A O 1
ATOM 628 N N . ALA A 1 94 ? 46.688 -3.330 -38.124 1.00 61.78 94 ALA A N 1
ATOM 629 C CA . ALA A 1 94 ? 47.848 -4.067 -38.581 1.00 61.78 94 ALA A CA 1
ATOM 630 C C . ALA A 1 94 ? 48.543 -3.225 -39.662 1.00 61.78 94 ALA A C 1
ATOM 632 O O . ALA A 1 94 ? 48.226 -3.345 -40.843 1.00 61.78 94 ALA A O 1
ATOM 633 N N . GLU A 1 95 ? 49.472 -2.355 -39.267 1.00 50.62 95 GLU A N 1
ATOM 634 C CA . GLU A 1 95 ? 50.469 -1.826 -40.197 1.00 50.62 95 GLU A CA 1
ATOM 635 C C . GLU A 1 95 ? 51.536 -2.901 -40.404 1.00 50.62 95 GLU A C 1
ATOM 637 O O . GLU A 1 95 ? 52.432 -3.119 -39.589 1.00 50.62 95 GLU A O 1
ATOM 642 N N . GLY A 1 96 ? 51.361 -3.640 -41.497 1.00 64.00 96 GLY A N 1
ATOM 643 C CA . GLY A 1 96 ? 52.396 -4.452 -42.102 1.00 64.00 96 GLY A CA 1
ATOM 644 C C . GLY A 1 96 ? 52.976 -3.736 -43.319 1.00 64.00 96 GLY A C 1
ATOM 645 O O . GLY A 1 96 ? 52.224 -3.402 -44.232 1.00 64.00 96 GLY A O 1
ATOM 646 N N . LYS A 1 97 ? 54.314 -3.687 -43.333 1.00 46.66 97 LYS A N 1
ATOM 647 C CA . LYS A 1 97 ? 55.255 -3.306 -44.405 1.00 46.66 97 LYS A CA 1
ATOM 648 C C . LYS A 1 97 ? 55.651 -1.838 -44.485 1.00 46.66 97 LYS A C 1
ATOM 650 O O . LYS A 1 97 ? 54.800 -1.000 -44.833 1.00 46.66 97 LYS A O 1
#

Foldseek 3Di:
DVLVVLLVVLVVQLVVLVVQLVVQLVVLVVVLVVVCVVPVVCNVVSVVVSVVSNVVSVVSSVVSNVVSVVSVVVSVVVVVVVVVPPDPPDDDPPPDD